Protein AF-A0A6B2LIX4-F1 (afdb_monomer)

pLDDT: mean 95.63, std 4.57, range [57.66, 98.69]

Solvent-accessible surface area (backbone atoms only — not comparable to full-atom values): 10166 Å² total; per-residue (Å²): 106,44,85,88,79,65,41,75,83,77,88,88,87,82,54,55,31,63,89,82,69,68,76,72,50,70,68,56,29,68,55,36,68,55,51,64,69,56,26,74,74,25,40,48,66,68,59,48,54,50,52,51,50,52,51,35,32,76,70,58,39,26,41,84,87,78,60,44,68,69,50,96,82,72,49,74,37,89,41,59,54,59,65,72,41,53,49,52,53,52,26,59,75,71,73,45,83,79,61,76,74,61,77,46,49,26,34,48,55,58,56,45,50,73,75,37,77,87,63,80,65,62,70,68,69,28,53,31,55,74,72,74,44,81,87,60,82,48,76,65,24,71,67,30,45,52,52,47,49,49,54,52,52,43,55,40,47,76,71,67,55,80,89,61,75,70,119

Sequence (167 aa):
MDVGSLEVLDTFHHYIKPAIHNPLSQFCVDLTGISQEKVDQGLSLEAVLEQHHQWLVKNGLVDDKTHQKLKKWIYVTCGDWDLLSGLPCNCLYFNITPKAYFLDWINLLTVFRINLPKFSGKGMTGMLSFLGLELEGKHHSGIDDCLNISRIVKKLLEQGIIFKKTI

Nearest PDB structures (foldseek):
  7k06-assembly2_B  TM=9.436E-01  e=3.207E-13  Homo sapiens
  2xri-assembly1_A  TM=9.452E-01  e=5.873E-13  Homo sapiens
  4qoz-assembly2_E  TM=9.641E-01  e=6.169E-10  Homo sapiens
  4l8r-assembly2_E  TM=9.610E-01  e=7.857E-10  Homo sapie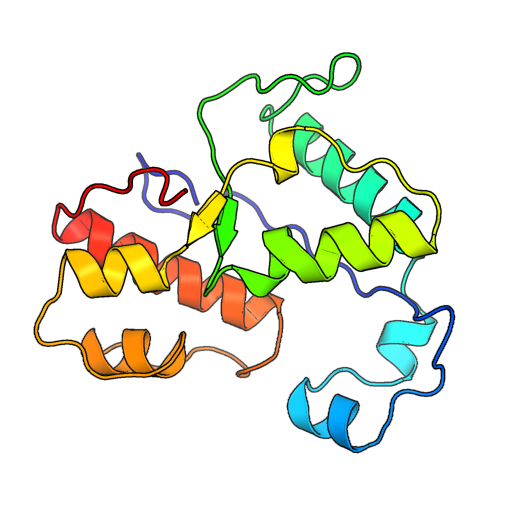ns
  4l8r-assembly1_B  TM=9.647E-01  e=1.354E-09  Homo sapiens

Mean predicted aligned error: 3.01 Å

Structure (mmCIF, N/CA/C/O backbone):
data_AF-A0A6B2LIX4-F1
#
_entry.id   AF-A0A6B2LIX4-F1
#
loop_
_atom_site.group_PDB
_atom_site.id
_atom_site.type_symbol
_atom_site.label_atom_id
_atom_site.label_alt_id
_atom_site.label_comp_id
_atom_site.label_asym_id
_atom_site.label_entity_id
_atom_site.label_seq_id
_atom_site.pdbx_PDB_ins_code
_atom_site.Cartn_x
_atom_site.Cartn_y
_atom_site.Cartn_z
_atom_site.occupancy
_atom_site.B_iso_or_equiv
_atom_site.auth_seq_id
_atom_site.auth_comp_id
_atom_site.auth_asym_id
_atom_site.auth_atom_id
_atom_site.pdbx_PDB_model_num
ATOM 1 N N . MET A 1 1 ? -9.290 4.310 1.770 1.00 90.94 1 MET A N 1
ATOM 2 C CA . MET A 1 1 ? -10.531 4.380 2.567 1.00 90.94 1 MET A CA 1
ATOM 3 C C . MET A 1 1 ? -10.683 5.794 3.085 1.00 90.94 1 MET A C 1
ATOM 5 O O . MET A 1 1 ? -9.699 6.351 3.563 1.00 90.94 1 MET A O 1
ATOM 9 N N . ASP A 1 2 ? -11.868 6.374 2.952 1.00 95.56 2 ASP A N 1
ATOM 10 C CA . ASP A 1 2 ? -12.194 7.653 3.577 1.00 95.56 2 ASP A CA 1
ATOM 11 C C . ASP A 1 2 ? -12.616 7.433 5.034 1.00 95.56 2 ASP A C 1
ATOM 13 O O . ASP A 1 2 ? -13.405 6.541 5.331 1.00 95.56 2 ASP A O 1
ATOM 17 N N . VAL A 1 3 ? -12.056 8.214 5.958 1.00 93.75 3 VAL A N 1
ATOM 18 C CA . VAL A 1 3 ? -12.269 8.010 7.402 1.00 93.75 3 VAL A CA 1
ATOM 19 C C . VAL A 1 3 ? -13.605 8.559 7.900 1.00 93.75 3 VAL A C 1
ATOM 21 O O . VAL A 1 3 ? -14.039 8.172 8.978 1.00 93.75 3 VAL A O 1
ATOM 24 N N . GLY A 1 4 ? -14.251 9.455 7.145 1.00 93.06 4 GLY A N 1
ATOM 25 C CA . GLY A 1 4 ? -15.567 9.990 7.501 1.00 93.06 4 GLY A CA 1
ATOM 26 C C . GLY A 1 4 ? -16.697 9.021 7.157 1.00 93.06 4 GLY A C 1
ATOM 27 O O . GLY A 1 4 ? -17.600 8.816 7.960 1.00 93.06 4 GLY A O 1
ATOM 28 N N . SER A 1 5 ? -16.624 8.410 5.975 1.00 95.75 5 SER A N 1
ATOM 29 C CA . SER A 1 5 ? -17.599 7.430 5.479 1.00 95.75 5 SER A CA 1
ATOM 30 C C . SER A 1 5 ? -17.263 5.981 5.836 1.00 95.75 5 SER A C 1
ATOM 32 O O . SER A 1 5 ? -18.158 5.144 5.832 1.00 95.75 5 SER A O 1
ATOM 34 N N . LEU A 1 6 ? -15.999 5.676 6.158 1.00 95.25 6 LEU A N 1
ATOM 35 C CA . LEU A 1 6 ? -15.483 4.314 6.360 1.00 95.25 6 LEU A CA 1
ATOM 36 C C . LEU A 1 6 ? -15.641 3.407 5.128 1.00 95.25 6 LEU A C 1
ATOM 38 O O . LEU A 1 6 ? -15.761 2.185 5.251 1.00 95.25 6 LEU A O 1
ATOM 42 N N . GLU A 1 7 ? -15.607 4.011 3.939 1.00 95.88 7 GLU A N 1
ATOM 43 C CA . GLU A 1 7 ? -15.748 3.322 2.658 1.00 95.88 7 GLU A CA 1
ATOM 44 C C . GLU A 1 7 ? -14.478 3.428 1.802 1.00 95.88 7 GLU A C 1
ATOM 46 O O . GLU A 1 7 ? -13.682 4.379 1.878 1.00 95.88 7 GLU A O 1
ATOM 51 N N . VAL A 1 8 ? -14.257 2.411 0.970 1.00 96.62 8 VAL A N 1
ATOM 52 C CA . VAL A 1 8 ? -13.205 2.430 -0.051 1.00 96.62 8 VAL A CA 1
ATOM 53 C C . VAL A 1 8 ? -13.718 3.239 -1.239 1.00 96.62 8 VAL A C 1
ATOM 55 O O . VAL A 1 8 ? -14.628 2.807 -1.934 1.00 96.62 8 VAL A O 1
ATOM 58 N N . LEU A 1 9 ? -13.142 4.424 -1.460 1.00 97.25 9 LEU A N 1
ATOM 59 C CA . LEU A 1 9 ? -13.600 5.332 -2.519 1.00 97.25 9 LEU A CA 1
ATOM 60 C C . LEU A 1 9 ? -13.054 4.989 -3.909 1.00 97.25 9 LEU A C 1
ATOM 62 O O . LEU A 1 9 ? -13.726 5.238 -4.902 1.00 97.25 9 LEU A O 1
ATOM 66 N N . ASP A 1 10 ? -11.830 4.469 -3.983 1.00 97.75 10 ASP A N 1
ATOM 67 C CA . ASP A 1 10 ? -11.167 4.132 -5.243 1.00 97.75 10 ASP A CA 1
ATOM 68 C C . ASP A 1 10 ? -10.038 3.115 -4.985 1.00 97.75 10 ASP A C 1
ATOM 70 O O . ASP A 1 10 ? -9.604 2.933 -3.841 1.00 97.75 10 ASP A O 1
ATOM 74 N N . THR A 1 11 ? -9.578 2.440 -6.038 1.00 98.00 11 THR A N 1
ATOM 75 C CA . THR A 1 11 ? -8.538 1.403 -6.004 1.00 98.00 11 THR A CA 1
ATOM 76 C C . THR A 1 11 ? -7.536 1.610 -7.135 1.00 98.00 11 THR A C 1
ATOM 78 O 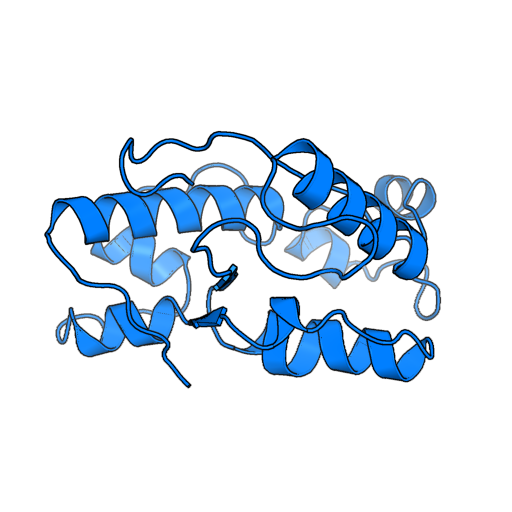O . THR A 1 11 ? -7.912 1.733 -8.297 1.00 98.00 11 THR A O 1
ATOM 81 N N . PHE A 1 12 ? -6.246 1.571 -6.800 1.00 98.31 12 PHE A N 1
ATOM 82 C CA . PHE A 1 12 ? -5.148 1.547 -7.763 1.00 98.31 12 PHE A CA 1
ATOM 83 C C . PHE A 1 12 ? -4.395 0.221 -7.655 1.00 98.31 12 PHE A C 1
ATOM 85 O O . PHE A 1 12 ? -3.959 -0.155 -6.567 1.00 98.31 12 PHE A O 1
ATOM 92 N N . HIS A 1 13 ? -4.234 -0.487 -8.773 1.00 98.31 13 HIS A N 1
ATOM 93 C CA . HIS A 1 13 ? -3.563 -1.783 -8.798 1.00 98.31 13 HIS A CA 1
ATOM 94 C C . HIS A 1 13 ? -2.879 -2.026 -10.144 1.00 98.31 13 HIS A C 1
ATOM 96 O O . HIS A 1 13 ? -3.522 -1.971 -11.190 1.00 98.31 13 HIS A O 1
ATOM 102 N N . HIS A 1 14 ? -1.584 -2.340 -10.104 1.00 98.25 14 HIS A N 1
ATOM 103 C CA . HIS A 1 14 ? -0.783 -2.706 -11.268 1.00 98.25 14 HIS A CA 1
ATOM 104 C C . HIS A 1 14 ? 0.206 -3.812 -10.911 1.00 98.25 14 HIS A C 1
ATOM 106 O O . HIS A 1 14 ? 0.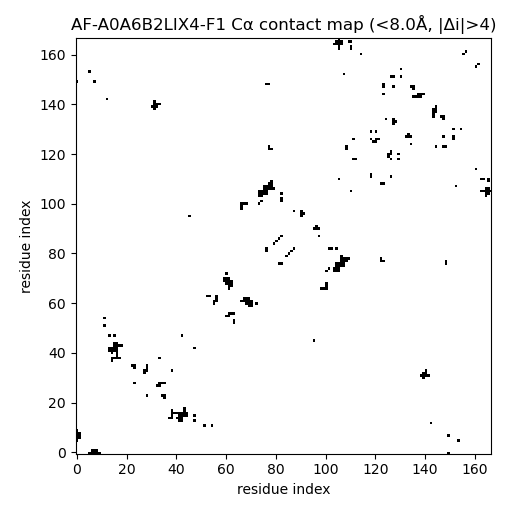774 -3.821 -9.819 1.00 98.25 14 HIS A O 1
ATOM 112 N N . TYR A 1 15 ? 0.464 -4.700 -11.871 1.00 98.25 15 TYR A N 1
ATOM 113 C CA . TYR A 1 15 ? 1.618 -5.589 -11.819 1.00 98.25 15 TYR A CA 1
ATOM 114 C C . TYR A 1 15 ? 2.853 -4.882 -12.384 1.00 98.25 15 TYR A C 1
ATOM 116 O O . TYR A 1 15 ? 2.776 -4.160 -13.383 1.00 98.25 15 TYR A O 1
ATOM 124 N N . ILE A 1 16 ? 3.996 -5.113 -11.742 1.00 97.75 16 ILE A N 1
ATOM 125 C CA . ILE A 1 16 ? 5.301 -4.624 -12.187 1.00 97.75 16 I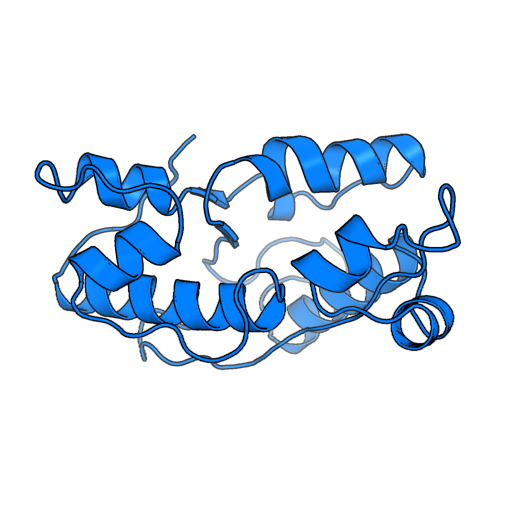LE A CA 1
ATOM 126 C C . ILE A 1 16 ? 6.051 -5.780 -12.837 1.00 97.75 16 ILE A C 1
ATOM 128 O O . ILE A 1 16 ? 6.080 -6.880 -12.285 1.00 97.75 16 ILE A O 1
ATOM 132 N N . LYS A 1 17 ? 6.690 -5.518 -13.978 1.00 97.50 17 LYS A N 1
ATOM 133 C CA . LYS A 1 17 ? 7.619 -6.448 -14.617 1.00 97.50 17 LYS A CA 1
ATOM 134 C C . LYS A 1 17 ? 8.983 -6.386 -13.921 1.00 97.50 17 LYS A C 1
ATOM 136 O O . LYS A 1 17 ? 9.634 -5.339 -13.987 1.00 97.50 17 LYS A O 1
ATOM 141 N N . PRO A 1 18 ? 9.461 -7.468 -13.275 1.00 95.44 18 PRO A N 1
ATOM 142 C CA . PRO A 1 18 ? 10.785 -7.482 -12.666 1.00 95.44 18 PRO A CA 1
ATOM 143 C C . PRO A 1 18 ? 11.871 -7.291 -13.727 1.00 95.44 18 PRO A C 1
ATOM 145 O O . PRO A 1 18 ? 11.921 -8.026 -14.713 1.00 95.44 18 PRO A O 1
ATOM 148 N N . ALA A 1 19 ? 12.757 -6.318 -13.511 1.00 92.12 19 ALA A N 1
ATOM 149 C CA . ALA A 1 19 ? 13.854 -6.028 -14.435 1.00 92.12 19 ALA A CA 1
ATOM 150 C C . ALA A 1 19 ? 15.132 -6.843 -14.153 1.00 92.12 19 ALA A C 1
ATOM 152 O O . ALA A 1 19 ? 15.996 -6.926 -15.018 1.00 92.12 19 ALA A O 1
ATOM 153 N N . ILE A 1 20 ? 15.266 -7.421 -12.950 1.00 90.88 20 ILE A N 1
ATOM 154 C CA . ILE A 1 20 ? 16.496 -8.096 -12.489 1.00 90.88 20 ILE A CA 1
ATOM 155 C C . ILE A 1 20 ? 16.322 -9.617 -12.511 1.00 90.88 20 ILE A C 1
ATOM 157 O O . ILE A 1 20 ? 17.006 -10.320 -13.248 1.00 90.88 20 ILE A O 1
ATOM 161 N N . HIS A 1 21 ? 15.397 -10.130 -11.698 1.00 91.56 21 HIS A N 1
ATOM 162 C CA . HIS A 1 21 ? 15.123 -11.559 -11.582 1.00 91.56 21 HIS A CA 1
ATOM 163 C C . HIS A 1 21 ? 13.822 -11.888 -12.309 1.00 91.56 21 HIS A C 1
ATOM 165 O O . HIS A 1 21 ? 12.731 -11.765 -11.755 1.00 91.56 21 HIS A O 1
ATOM 171 N N . ASN A 1 22 ? 13.971 -12.263 -13.575 1.00 90.19 22 ASN A N 1
ATOM 172 C CA . ASN A 1 22 ? 12.915 -12.742 -14.456 1.00 90.19 22 ASN A CA 1
ATOM 173 C C . ASN A 1 22 ? 13.473 -13.986 -15.179 1.00 90.19 22 ASN A C 1
ATOM 175 O O . ASN A 1 22 ? 14.545 -13.870 -15.782 1.00 90.19 22 ASN A O 1
ATOM 179 N N . PRO A 1 23 ? 12.840 -15.173 -15.080 1.00 95.56 23 PRO A N 1
ATOM 180 C CA . PRO A 1 23 ? 11.482 -15.453 -14.583 1.00 95.56 23 PRO A CA 1
ATOM 181 C C . PRO A 1 23 ? 11.307 -15.420 -13.058 1.00 95.56 23 PRO A C 1
ATOM 183 O O . PRO A 1 23 ? 12.273 -15.488 -12.297 1.00 95.56 23 PRO A O 1
ATOM 186 N N . LEU A 1 24 ? 10.047 -15.326 -12.617 1.00 97.19 24 LEU A N 1
ATOM 187 C CA . LEU A 1 24 ? 9.637 -15.527 -11.228 1.00 97.19 24 LEU A CA 1
ATOM 188 C C . LEU A 1 24 ? 9.995 -16.947 -10.776 1.00 97.19 24 LEU A C 1
ATOM 190 O O . LEU A 1 24 ? 9.808 -17.918 -11.508 1.00 97.19 24 LEU A O 1
ATOM 194 N N . SER A 1 25 ? 10.463 -17.079 -9.535 1.00 97.44 25 SER A N 1
ATOM 195 C CA . SER A 1 25 ? 10.668 -18.399 -8.935 1.00 97.44 25 SER A CA 1
ATOM 196 C C . SER A 1 25 ? 9.331 -19.093 -8.658 1.00 97.44 25 SER A C 1
ATOM 198 O O . SER A 1 25 ? 8.333 -18.428 -8.370 1.00 97.44 25 SER A O 1
ATOM 200 N N . GLN A 1 26 ? 9.327 -20.430 -8.647 1.00 97.25 26 GLN A N 1
ATOM 201 C CA . GLN A 1 26 ? 8.130 -21.202 -8.294 1.00 97.25 26 GLN A CA 1
ATOM 202 C C . GLN A 1 26 ? 7.603 -20.827 -6.901 1.00 97.25 26 GLN A C 1
ATOM 204 O O . GLN A 1 26 ? 6.405 -20.637 -6.729 1.00 97.25 26 GLN A O 1
ATOM 209 N N . PHE A 1 27 ? 8.502 -20.599 -5.935 1.00 98.06 27 PHE A N 1
ATOM 210 C CA . PHE A 1 27 ? 8.132 -20.122 -4.602 1.00 98.06 27 PHE A CA 1
ATOM 211 C C . PHE A 1 27 ? 7.343 -18.803 -4.651 1.00 98.06 27 PHE A C 1
ATOM 213 O O . PHE A 1 27 ? 6.316 -18.679 -3.989 1.00 98.06 27 PHE A O 1
ATOM 220 N N . CYS A 1 28 ? 7.785 -17.825 -5.451 1.00 97.44 28 CYS A N 1
ATOM 221 C CA . CYS A 1 28 ? 7.080 -16.549 -5.600 1.00 97.44 28 CYS A CA 1
ATOM 222 C C . CYS A 1 28 ? 5.693 -16.734 -6.224 1.00 97.44 28 CYS A C 1
ATOM 224 O O . CYS A 1 28 ? 4.737 -16.104 -5.768 1.00 97.44 28 CYS A O 1
ATOM 226 N N . VAL A 1 29 ? 5.582 -17.589 -7.244 1.00 97.12 29 VAL A N 1
ATOM 227 C CA . VAL A 1 29 ? 4.308 -17.884 -7.914 1.00 97.12 29 VAL A CA 1
ATOM 228 C C . VAL A 1 29 ? 3.336 -18.553 -6.943 1.00 97.12 29 VAL A C 1
ATOM 230 O O . VAL A 1 29 ? 2.199 -18.100 -6.817 1.00 97.12 29 VAL A O 1
ATOM 233 N N . ASP A 1 30 ? 3.780 -19.566 -6.200 1.00 97.44 30 ASP A N 1
ATOM 234 C CA . ASP A 1 30 ? 2.936 -20.299 -5.251 1.00 97.44 30 ASP A CA 1
ATOM 235 C C . ASP A 1 30 ? 2.459 -19.381 -4.117 1.00 97.44 30 ASP A C 1
ATOM 237 O O . ASP A 1 30 ? 1.254 -19.282 -3.842 1.00 97.44 30 ASP A O 1
ATOM 241 N N . LEU A 1 31 ? 3.402 -18.638 -3.522 1.00 97.44 31 LEU A N 1
ATOM 242 C CA . LEU A 1 31 ? 3.138 -17.721 -2.420 1.00 97.44 31 LEU A CA 1
ATOM 243 C C . LEU A 1 31 ? 2.145 -16.629 -2.837 1.00 97.44 31 LEU A C 1
ATOM 245 O O . LEU A 1 31 ? 1.094 -16.488 -2.221 1.00 97.44 31 LEU A O 1
ATOM 249 N N . THR A 1 32 ? 2.437 -15.890 -3.910 1.00 97.25 32 THR A N 1
ATOM 250 C CA . THR A 1 32 ? 1.669 -14.686 -4.287 1.00 97.25 32 THR A CA 1
ATOM 251 C C . THR A 1 32 ? 0.478 -14.973 -5.202 1.00 97.25 32 THR A C 1
ATOM 253 O O . THR A 1 32 ? -0.489 -14.219 -5.237 1.00 97.25 32 THR A O 1
ATOM 256 N N . GLY A 1 33 ? 0.505 -16.076 -5.957 1.00 96.75 33 GLY A N 1
ATOM 257 C CA . GLY A 1 33 ? -0.462 -16.354 -7.027 1.00 96.75 33 GLY A CA 1
ATOM 258 C C . GLY A 1 33 ? -0.271 -15.504 -8.284 1.00 96.75 33 GLY A C 1
ATOM 259 O O . GLY A 1 33 ? -1.149 -15.484 -9.150 1.00 96.75 33 GLY A O 1
ATOM 260 N N . ILE A 1 34 ? 0.841 -14.777 -8.391 1.00 97.69 34 ILE A N 1
ATOM 261 C CA . ILE A 1 34 ? 1.175 -13.991 -9.574 1.00 97.69 34 ILE A CA 1
ATOM 262 C C . ILE A 1 34 ? 1.861 -14.914 -10.582 1.00 97.69 34 ILE A C 1
ATOM 264 O O . ILE A 1 34 ? 2.906 -15.491 -10.294 1.00 97.69 34 ILE A O 1
ATOM 268 N N . SER A 1 35 ? 1.264 -15.060 -11.766 1.00 97.25 35 SER A N 1
ATOM 269 C CA . SER A 1 35 ? 1.854 -15.826 -12.863 1.00 97.25 35 SER A CA 1
ATOM 270 C C . SER A 1 35 ? 2.922 -15.018 -13.599 1.00 97.25 35 SER A C 1
ATOM 272 O O . SER A 1 35 ? 2.901 -13.785 -13.605 1.00 97.25 35 SER A O 1
ATOM 274 N N . GLN A 1 36 ? 3.821 -15.725 -14.285 1.00 97.88 36 GLN A N 1
ATOM 275 C CA . GLN A 1 36 ? 4.820 -15.106 -15.156 1.00 97.88 36 GLN A CA 1
ATOM 276 C C . GLN A 1 36 ? 4.167 -14.226 -16.238 1.00 97.88 36 GLN A C 1
ATOM 278 O O . GLN A 1 36 ? 4.590 -13.099 -16.460 1.00 97.88 36 GLN A O 1
ATOM 283 N N . GLU A 1 37 ? 3.065 -14.693 -16.831 1.00 97.81 37 GLU A N 1
ATOM 284 C CA . GLU A 1 37 ? 2.301 -13.939 -17.832 1.00 97.81 37 GLU A CA 1
ATOM 285 C C . GLU A 1 37 ? 1.837 -12.567 -17.311 1.00 97.81 37 GLU A C 1
ATOM 287 O O . GLU A 1 37 ? 1.976 -11.561 -18.007 1.00 97.81 37 GLU A O 1
ATOM 292 N N . LYS A 1 38 ? 1.342 -12.505 -16.064 1.00 97.00 38 LYS A N 1
ATOM 293 C CA . LYS A 1 38 ? 0.886 -11.249 -15.449 1.00 97.00 38 LYS A CA 1
ATOM 294 C C . LYS A 1 38 ? 2.014 -10.233 -15.310 1.00 97.00 38 LYS A C 1
ATOM 296 O O . LYS A 1 38 ? 1.800 -9.054 -15.576 1.00 97.00 38 LYS A O 1
ATOM 301 N N . VAL A 1 39 ? 3.201 -10.668 -14.882 1.00 97.25 39 VAL A N 1
ATOM 302 C CA . VAL A 1 39 ? 4.344 -9.752 -14.746 1.00 97.25 39 VAL A CA 1
ATOM 303 C C . VAL A 1 39 ? 4.983 -9.419 -16.085 1.00 97.25 39 VAL A C 1
ATOM 305 O O . VAL A 1 39 ? 5.490 -8.316 -16.240 1.00 97.25 39 VAL A O 1
ATOM 308 N N . ASP A 1 40 ? 4.917 -10.303 -17.080 1.00 97.62 40 ASP A N 1
ATOM 309 C CA . ASP A 1 40 ? 5.443 -10.016 -18.416 1.00 97.62 40 ASP A CA 1
ATOM 310 C C . ASP A 1 40 ? 4.661 -8.919 -19.142 1.00 97.62 40 ASP A C 1
ATOM 312 O O . ASP A 1 40 ? 5.270 -8.167 -19.911 1.00 97.62 40 ASP A O 1
ATOM 316 N N . GLN A 1 41 ? 3.359 -8.813 -18.853 1.00 96.94 41 GLN A N 1
ATOM 317 C CA . GLN A 1 41 ? 2.456 -7.732 -19.269 1.00 96.94 41 GLN A CA 1
ATOM 318 C C . GLN A 1 41 ? 2.487 -6.520 -18.315 1.00 96.94 41 GLN A C 1
ATOM 320 O O . GLN A 1 41 ? 1.819 -5.515 -18.562 1.00 96.94 41 GLN A O 1
ATOM 325 N N . GLY A 1 42 ? 3.240 -6.613 -17.216 1.00 97.31 42 GLY A N 1
ATOM 326 C CA . GLY A 1 42 ? 3.398 -5.550 -16.234 1.00 97.31 42 GLY A CA 1
ATOM 327 C C . GLY A 1 42 ? 4.220 -4.370 -16.753 1.00 97.31 42 GLY A C 1
ATOM 328 O O . GLY A 1 42 ? 4.932 -4.450 -17.756 1.00 97.31 42 GLY A O 1
ATOM 329 N N . LEU A 1 43 ? 4.144 -3.258 -16.027 1.00 98.00 43 LEU A N 1
ATOM 330 C CA . LEU A 1 43 ? 4.888 -2.033 -16.335 1.00 98.00 43 LEU A CA 1
ATOM 331 C C . LEU A 1 43 ? 6.215 -1.980 -15.564 1.00 98.00 43 LEU A C 1
ATOM 333 O O . LEU A 1 43 ? 6.438 -2.760 -14.638 1.00 98.00 43 LEU A O 1
ATOM 337 N N . SER A 1 44 ? 7.105 -1.049 -15.914 1.00 97.62 44 SER A N 1
ATOM 338 C CA . SER A 1 44 ? 8.269 -0.757 -15.069 1.00 97.62 44 SER A CA 1
ATOM 339 C C . SER A 1 44 ? 7.829 -0.129 -13.741 1.00 97.62 44 SER A C 1
ATOM 341 O O . SER A 1 44 ? 6.769 0.493 -13.658 1.00 97.62 44 SER A O 1
ATOM 343 N N . LEU A 1 45 ? 8.663 -0.248 -12.702 1.00 97.56 45 LEU A N 1
ATOM 344 C CA . LEU A 1 45 ? 8.402 0.403 -11.414 1.00 97.56 45 LEU A CA 1
ATOM 345 C C . LEU A 1 45 ? 8.199 1.917 -11.574 1.00 97.56 45 LEU A C 1
ATOM 347 O O . LEU A 1 45 ? 7.256 2.464 -11.015 1.00 97.56 45 LEU A O 1
ATOM 351 N N . GLU A 1 46 ? 9.047 2.580 -12.363 1.00 97.75 46 GLU A N 1
ATOM 352 C CA . GLU A 1 46 ? 8.946 4.019 -12.628 1.00 97.75 46 GLU A CA 1
ATOM 353 C C . GLU A 1 46 ? 7.596 4.394 -13.253 1.00 97.75 46 GLU A C 1
ATOM 355 O O . GLU A 1 46 ? 6.927 5.310 -12.776 1.00 97.75 46 GLU A O 1
ATOM 360 N N . ALA A 1 47 ? 7.141 3.633 -14.254 1.00 98.19 47 ALA A N 1
ATOM 361 C CA . ALA A 1 47 ? 5.852 3.868 -14.894 1.00 98.19 47 ALA A CA 1
ATOM 362 C C . ALA A 1 47 ? 4.673 3.640 -13.934 1.00 98.19 47 ALA A C 1
ATOM 364 O O . ALA A 1 47 ? 3.713 4.408 -13.957 1.00 98.19 47 ALA A O 1
ATOM 365 N N . VAL A 1 48 ? 4.737 2.621 -13.067 1.00 98.38 48 VAL A N 1
ATOM 366 C CA . VAL A 1 48 ? 3.698 2.394 -12.047 1.00 98.38 48 VAL A CA 1
ATOM 367 C C . VAL A 1 48 ? 3.684 3.513 -11.010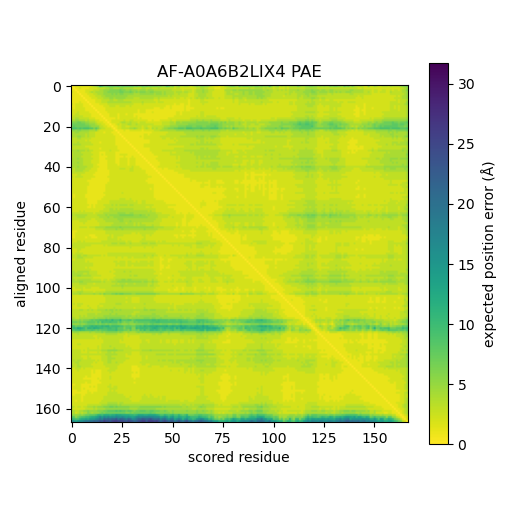 1.00 98.38 48 VAL A C 1
ATOM 369 O O . VAL A 1 48 ? 2.604 3.953 -10.626 1.00 98.38 48 VAL A O 1
ATOM 372 N N . LEU A 1 49 ? 4.847 4.006 -10.574 1.00 98.25 49 LEU A N 1
ATOM 373 C CA . LEU A 1 49 ? 4.927 5.123 -9.629 1.00 98.25 49 LEU A CA 1
ATOM 374 C C . LEU A 1 49 ? 4.369 6.420 -10.223 1.00 98.25 49 LEU A C 1
ATOM 376 O O . LEU A 1 49 ? 3.693 7.163 -9.510 1.00 98.25 49 LEU A O 1
ATOM 380 N N . GLU A 1 50 ? 4.585 6.662 -11.516 1.00 98.06 50 GLU A N 1
ATOM 381 C CA . GLU A 1 50 ? 3.973 7.792 -12.215 1.00 98.06 50 GLU A CA 1
ATOM 382 C C . GLU A 1 50 ? 2.453 7.618 -12.349 1.00 98.06 50 GLU A C 1
ATOM 384 O O . GLU A 1 50 ? 1.696 8.515 -11.988 1.00 98.06 50 GLU A O 1
ATOM 389 N N . GLN A 1 51 ? 1.962 6.444 -12.760 1.00 98.62 51 GLN A N 1
ATOM 390 C CA . GLN A 1 51 ? 0.514 6.195 -12.830 1.00 98.62 51 GLN A CA 1
ATOM 391 C C . GLN A 1 51 ? -0.165 6.282 -11.462 1.00 98.62 51 GLN A C 1
ATOM 393 O O . GLN A 1 51 ? -1.274 6.802 -11.345 1.00 98.62 51 GLN A O 1
ATOM 398 N N . HIS A 1 52 ? 0.517 5.830 -10.414 1.00 98.56 52 HIS A N 1
ATOM 399 C CA . HIS A 1 52 ? 0.066 5.986 -9.042 1.00 98.56 52 HIS A CA 1
ATOM 400 C C . HIS A 1 52 ? 0.005 7.469 -8.642 1.00 98.56 52 HIS A C 1
ATOM 402 O O . HIS A 1 52 ? -0.963 7.905 -8.018 1.00 98.56 52 HIS A O 1
ATOM 408 N N . HIS A 1 53 ? 1.000 8.273 -9.027 1.00 98.50 53 HIS A N 1
ATOM 409 C CA . HIS A 1 53 ? 0.961 9.714 -8.800 1.00 98.50 53 HIS A CA 1
ATOM 410 C C . HIS A 1 53 ? -0.240 10.364 -9.501 1.00 98.50 53 HIS A C 1
ATOM 412 O O . HIS A 1 53 ? -1.005 11.079 -8.851 1.00 98.50 53 HIS A O 1
ATOM 418 N N . GLN A 1 54 ? -0.466 10.042 -10.774 1.00 98.62 54 GLN A N 1
ATOM 419 C CA . GLN A 1 54 ? -1.612 10.540 -11.537 1.00 98.62 54 GLN A CA 1
ATOM 420 C C . GLN A 1 54 ? -2.953 10.082 -10.944 1.00 98.62 54 GLN A C 1
ATOM 422 O O . GLN A 1 54 ? -3.928 10.835 -10.924 1.00 98.62 54 GLN A O 1
ATOM 427 N N . TRP A 1 55 ? -3.008 8.878 -10.372 1.00 98.69 55 TRP A N 1
ATOM 428 C CA . TRP A 1 55 ? -4.175 8.405 -9.631 1.00 98.69 55 TRP A CA 1
ATOM 429 C C . TRP A 1 55 ? -4.448 9.240 -8.369 1.00 98.69 55 TRP A C 1
ATOM 431 O O . TRP A 1 55 ? -5.602 9.597 -8.108 1.00 98.69 55 TRP A O 1
ATOM 441 N N . LEU A 1 56 ? -3.411 9.630 -7.617 1.00 98.56 56 LEU A N 1
ATOM 442 C CA . LEU A 1 56 ? -3.556 10.546 -6.478 1.00 98.56 56 LEU A CA 1
ATOM 443 C C . LEU A 1 56 ? -4.032 11.943 -6.917 1.00 98.56 56 LEU A C 1
ATOM 445 O O . LEU A 1 56 ? -4.868 12.541 -6.233 1.00 98.56 56 LEU A O 1
ATOM 449 N N . VAL A 1 57 ? -3.527 12.456 -8.045 1.00 98.56 57 VAL A N 1
ATOM 450 C CA . VAL A 1 57 ? -3.955 13.740 -8.635 1.00 98.56 57 VAL A CA 1
ATOM 451 C C . VAL A 1 57 ? -5.433 13.683 -9.016 1.00 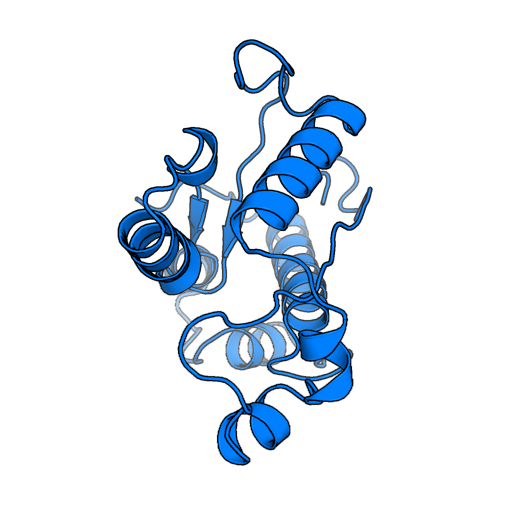98.56 57 VAL A C 1
ATOM 453 O O . VAL A 1 57 ? -6.214 14.530 -8.583 1.00 98.56 57 VAL A O 1
ATOM 456 N N . LYS A 1 58 ? -5.850 12.639 -9.744 1.00 98.56 58 LYS A N 1
ATOM 457 C CA . LYS A 1 58 ? -7.248 12.410 -10.145 1.00 98.56 58 LYS A CA 1
ATOM 458 C C . LYS A 1 58 ? -8.200 12.376 -8.945 1.00 98.56 58 LYS A C 1
ATOM 460 O O . LYS A 1 58 ? -9.318 12.876 -9.030 1.00 98.56 58 LYS A O 1
ATOM 465 N N . ASN A 1 59 ? -7.751 11.820 -7.821 1.00 98.19 59 ASN A N 1
ATOM 466 C CA . ASN A 1 59 ? -8.520 11.747 -6.576 1.00 98.19 59 ASN A CA 1
ATOM 467 C C . ASN A 1 59 ? -8.443 13.030 -5.715 1.00 98.19 59 ASN A C 1
ATOM 469 O O . ASN A 1 59 ? -9.007 13.095 -4.615 1.00 98.19 59 ASN A O 1
ATOM 473 N N . GLY A 1 60 ? -7.756 14.073 -6.194 1.00 97.94 60 GLY A N 1
ATOM 474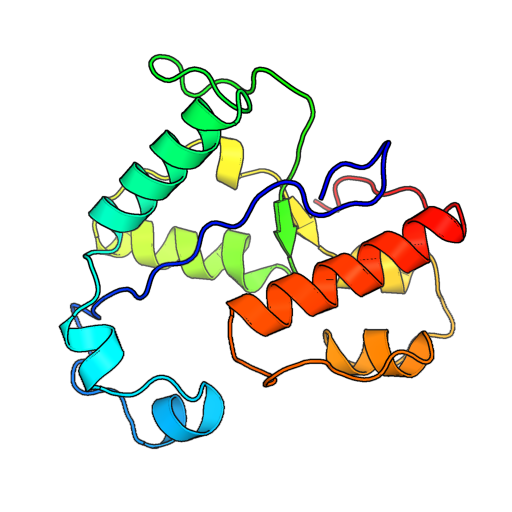 C CA . GLY A 1 60 ? -7.595 15.348 -5.495 1.00 97.94 60 GLY A CA 1
ATOM 475 C C . GLY A 1 60 ? -6.844 15.208 -4.170 1.00 97.94 60 GLY A C 1
ATOM 476 O O . GLY A 1 60 ? -7.161 15.903 -3.202 1.00 97.94 60 GLY A O 1
ATOM 477 N N . LEU A 1 61 ? -5.910 14.254 -4.094 1.00 98.12 61 LEU A N 1
ATOM 478 C CA . LEU A 1 61 ? -5.106 13.974 -2.902 1.00 98.12 61 LEU A CA 1
ATOM 479 C C . LEU A 1 61 ? -3.780 14.732 -2.916 1.00 98.12 61 LEU A C 1
ATOM 481 O O . LEU A 1 61 ? -3.277 15.084 -1.844 1.00 98.12 61 LEU A O 1
ATOM 485 N N . VAL A 1 62 ? -3.234 14.999 -4.103 1.00 98.38 62 VAL A N 1
ATOM 486 C CA . VAL A 1 62 ? -1.988 15.744 -4.308 1.00 98.38 62 VAL A CA 1
ATOM 487 C C . VAL A 1 62 ? -2.107 16.701 -5.489 1.00 98.38 62 VAL A C 1
ATOM 489 O O . VAL A 1 62 ? -2.896 16.469 -6.401 1.00 98.38 62 VAL A O 1
ATOM 492 N N . ASP A 1 63 ? -1.315 17.764 -5.460 1.00 98.19 63 ASP A N 1
ATOM 493 C CA . ASP A 1 63 ? -1.110 18.656 -6.597 1.00 98.19 63 ASP A CA 1
ATOM 494 C C . ASP A 1 63 ? -0.124 18.026 -7.593 1.00 98.19 63 ASP A C 1
ATOM 496 O O . ASP A 1 63 ? 0.917 17.505 -7.189 1.00 98.19 63 ASP A O 1
ATOM 500 N N . ASP A 1 64 ? -0.447 18.079 -8.884 1.00 97.69 64 ASP A N 1
ATOM 501 C CA . ASP A 1 64 ? 0.330 17.447 -9.964 1.00 97.69 64 ASP A CA 1
ATOM 502 C C . ASP A 1 64 ? 1.743 18.038 -10.092 1.00 97.69 64 ASP A C 1
ATOM 504 O O . ASP A 1 64 ? 2.723 17.327 -10.275 1.00 97.69 64 ASP A O 1
ATOM 508 N N . LYS A 1 65 ? 1.893 19.356 -9.910 1.00 95.94 65 LYS A N 1
ATOM 509 C CA . LYS A 1 65 ? 3.175 20.039 -10.151 1.00 95.94 65 LYS A CA 1
ATOM 510 C C . LYS A 1 65 ? 4.082 20.044 -8.930 1.00 95.94 65 LYS A C 1
ATOM 512 O O . LYS A 1 65 ? 5.294 19.880 -9.039 1.00 95.94 65 LYS A O 1
ATOM 517 N N . THR A 1 66 ? 3.510 20.301 -7.761 1.00 96.75 66 THR A N 1
ATOM 518 C CA . THR A 1 66 ? 4.255 20.455 -6.505 1.00 96.75 66 THR A CA 1
ATOM 519 C C . THR A 1 66 ? 4.362 19.149 -5.723 1.00 96.75 66 THR A C 1
ATOM 521 O O . THR A 1 66 ? 5.157 19.066 -4.785 1.00 96.75 66 THR A O 1
ATOM 524 N N . HIS A 1 67 ? 3.562 18.136 -6.079 1.00 95.81 67 HIS A N 1
ATOM 525 C CA . HIS A 1 67 ? 3.393 16.872 -5.354 1.00 95.81 67 HIS A CA 1
ATOM 526 C C . HIS A 1 67 ? 2.930 17.036 -3.893 1.00 95.81 67 HIS A C 1
ATOM 528 O O . HIS A 1 67 ? 2.981 16.079 -3.112 1.00 95.81 67 HIS A O 1
ATOM 534 N N . GLN A 1 68 ? 2.496 18.237 -3.493 1.00 96.88 68 GLN A N 1
ATOM 535 C CA . GLN A 1 68 ? 2.041 18.510 -2.134 1.00 96.88 68 GLN A CA 1
ATOM 536 C C . GLN A 1 68 ? 0.651 17.923 -1.907 1.00 96.88 68 GLN A C 1
ATOM 538 O O . GLN A 1 68 ? -0.187 17.907 -2.807 1.00 96.88 68 GLN A O 1
ATOM 543 N N . LYS A 1 69 ? 0.390 17.449 -0.686 1.00 97.38 69 LYS A N 1
ATOM 544 C CA . LYS A 1 69 ? -0.924 16.918 -0.314 1.00 97.38 69 LYS A CA 1
ATOM 545 C C . LYS A 1 69 ? -1.964 18.044 -0.299 1.00 97.38 69 LYS A C 1
ATOM 547 O O . LYS A 1 69 ? -1.792 19.031 0.408 1.00 97.38 69 LYS A O 1
ATOM 552 N N . LEU A 1 70 ? -3.068 17.852 -1.018 1.00 97.75 70 LEU A N 1
ATOM 553 C CA . LEU A 1 70 ? -4.218 18.770 -1.037 1.00 97.75 70 LEU A CA 1
ATOM 554 C C . LEU A 1 70 ? -5.216 18.482 0.094 1.00 97.75 70 LEU A C 1
ATOM 556 O O . LEU A 1 70 ? -6.015 19.337 0.471 1.00 97.75 70 LEU A O 1
ATOM 560 N N . LYS A 1 71 ? -5.175 17.264 0.643 1.00 96.06 71 LYS A N 1
ATOM 561 C CA . LYS A 1 71 ? -6.028 16.787 1.739 1.00 96.06 71 LYS A CA 1
ATOM 562 C C . LYS A 1 71 ? -5.181 16.108 2.813 1.00 96.06 71 LYS A C 1
ATOM 564 O O . LYS A 1 71 ? -4.053 15.689 2.562 1.00 96.06 71 LYS A O 1
ATOM 569 N N . LYS A 1 72 ? -5.739 15.943 4.014 1.00 95.06 72 LYS A N 1
ATOM 570 C CA . LYS A 1 72 ? -5.105 15.150 5.076 1.00 95.06 72 LYS A CA 1
ATOM 571 C C . LYS A 1 72 ? -5.329 13.663 4.811 1.00 95.06 72 LYS A C 1
ATOM 573 O O . LYS A 1 72 ? -6.450 13.183 4.926 1.00 95.06 72 LYS A O 1
ATOM 578 N N . TRP A 1 73 ? -4.262 12.950 4.472 1.00 96.38 73 TRP A N 1
ATOM 579 C CA . TRP A 1 73 ? -4.265 11.504 4.259 1.00 96.38 73 TRP A CA 1
ATOM 580 C C . TRP A 1 73 ? -2.871 10.920 4.528 1.00 96.38 73 TRP A C 1
ATOM 582 O O . TRP A 1 73 ? -1.862 11.640 4.531 1.00 96.38 73 TRP A O 1
ATOM 592 N N . ILE A 1 74 ? -2.810 9.612 4.767 1.00 96.62 74 ILE A N 1
ATOM 593 C CA . ILE A 1 74 ? -1.578 8.880 5.071 1.00 96.62 74 ILE A CA 1
ATOM 594 C C . ILE A 1 74 ? -1.697 7.427 4.602 1.00 96.62 74 ILE A C 1
ATOM 596 O O . ILE A 1 74 ? -2.803 6.883 4.587 1.00 96.62 74 ILE A O 1
ATOM 600 N N . TYR A 1 75 ? -0.579 6.805 4.221 1.00 97.44 75 TYR A N 1
ATOM 601 C CA . TYR A 1 75 ? -0.558 5.369 3.950 1.00 97.44 75 TYR A CA 1
ATOM 602 C C . TYR A 1 75 ? -0.730 4.569 5.235 1.00 97.44 75 TYR A C 1
ATOM 604 O O . TYR A 1 75 ? -0.263 4.971 6.301 1.00 97.44 75 TYR A O 1
ATOM 612 N N . VAL A 1 76 ? -1.361 3.406 5.115 1.00 97.50 76 VAL A N 1
ATOM 613 C CA . VAL A 1 76 ? -1.419 2.400 6.173 1.00 97.50 76 VAL A CA 1
ATOM 614 C C . VAL A 1 76 ? -0.846 1.109 5.607 1.00 97.50 76 VAL A C 1
ATOM 616 O O . VAL A 1 76 ? -1.312 0.636 4.574 1.00 97.50 76 VAL A O 1
ATOM 619 N N . THR A 1 77 ? 0.155 0.550 6.280 1.00 97.31 77 THR A N 1
ATOM 620 C CA . THR A 1 77 ? 0.848 -0.685 5.883 1.00 97.31 77 THR A CA 1
ATOM 621 C C . THR A 1 77 ? 0.768 -1.724 7.002 1.00 97.31 77 THR A C 1
ATOM 623 O O . THR A 1 77 ? 0.581 -1.389 8.176 1.00 97.31 77 THR A O 1
ATOM 626 N N . CYS A 1 78 ? 0.912 -3.008 6.666 1.00 96.25 78 CYS A N 1
ATOM 627 C CA . CYS A 1 78 ? 0.994 -4.082 7.659 1.00 96.25 78 CYS A CA 1
ATOM 628 C C . CYS A 1 78 ? 2.461 -4.371 8.014 1.00 96.25 78 CYS A C 1
ATOM 630 O O . CYS A 1 78 ? 3.053 -5.340 7.544 1.00 96.25 78 CYS A O 1
ATOM 632 N N . GLY A 1 79 ? 3.037 -3.538 8.882 1.00 94.94 79 GLY A N 1
ATOM 633 C CA . GLY A 1 79 ? 4.472 -3.531 9.170 1.00 94.94 79 GLY A CA 1
ATOM 634 C C . GLY A 1 79 ? 5.191 -2.396 8.443 1.00 94.94 79 GLY A C 1
ATOM 635 O O . GLY A 1 79 ? 4.588 -1.668 7.659 1.00 94.94 79 GLY A O 1
ATOM 636 N N . ASP A 1 80 ? 6.485 -2.237 8.712 1.00 96.00 80 ASP A N 1
ATOM 637 C CA . ASP A 1 80 ? 7.270 -1.128 8.153 1.00 96.00 80 ASP A CA 1
ATOM 638 C C . ASP A 1 80 ? 7.939 -1.468 6.821 1.00 96.00 80 ASP A C 1
ATOM 640 O O . ASP A 1 80 ? 8.383 -0.568 6.118 1.00 96.00 80 ASP A O 1
ATOM 644 N N . TRP A 1 81 ? 8.007 -2.751 6.453 1.00 96.88 81 TRP A N 1
ATOM 645 C CA . TRP A 1 81 ? 8.850 -3.212 5.350 1.00 96.88 81 TRP A CA 1
ATOM 646 C C . TRP A 1 81 ? 8.564 -2.491 4.027 1.00 96.88 81 TRP A C 1
ATOM 648 O O . TRP A 1 81 ? 9.515 -2.045 3.396 1.00 96.88 81 TRP A O 1
ATOM 658 N N . ASP A 1 82 ? 7.298 -2.301 3.639 1.00 97.38 82 ASP A N 1
ATOM 659 C CA . ASP A 1 82 ? 6.931 -1.732 2.332 1.00 97.38 82 ASP A CA 1
ATOM 660 C C . ASP A 1 82 ? 7.513 -0.331 2.091 1.00 97.38 82 ASP A C 1
ATOM 662 O O . ASP A 1 82 ? 8.095 -0.074 1.037 1.00 97.38 82 ASP A O 1
ATOM 666 N N . LEU A 1 83 ? 7.381 0.569 3.070 1.00 97.00 83 LEU A N 1
ATOM 667 C CA . LEU A 1 83 ? 7.748 1.984 2.927 1.00 97.00 83 LEU A CA 1
ATOM 668 C C . LEU A 1 83 ? 9.063 2.351 3.625 1.00 97.00 83 LEU A C 1
ATOM 670 O O . LEU A 1 83 ? 9.666 3.360 3.270 1.00 97.00 83 LEU A O 1
ATOM 674 N N . LEU A 1 84 ? 9.560 1.509 4.537 1.00 96.12 84 LEU A N 1
ATOM 675 C CA . LEU A 1 84 ? 10.892 1.661 5.127 1.00 96.12 84 LEU A CA 1
ATOM 676 C C . LEU A 1 84 ? 11.991 1.006 4.281 1.00 96.12 84 LEU A C 1
ATOM 678 O O . LEU A 1 84 ? 13.131 1.465 4.306 1.00 96.12 84 LEU A O 1
ATOM 682 N N . SER A 1 85 ? 11.692 -0.083 3.565 1.00 96.12 85 SER A N 1
ATOM 683 C CA . SER A 1 85 ? 12.711 -0.889 2.872 1.00 96.12 85 SER A CA 1
ATOM 684 C C . SER A 1 85 ? 12.331 -1.250 1.438 1.00 96.12 85 SER A C 1
ATOM 686 O O . SER A 1 85 ? 13.080 -0.922 0.526 1.00 96.12 85 SER A O 1
ATOM 688 N N . GLY A 1 86 ? 11.176 -1.876 1.209 1.00 95.81 86 GLY A N 1
ATOM 689 C CA . GLY A 1 86 ? 10.756 -2.404 -0.089 1.00 95.81 86 GLY A CA 1
ATOM 690 C C . GLY A 1 86 ? 10.807 -1.356 -1.199 1.00 95.81 86 GLY A C 1
ATOM 691 O O . GLY A 1 86 ? 11.614 -1.470 -2.124 1.00 95.81 86 GLY A O 1
ATOM 692 N N . LEU A 1 87 ? 9.988 -0.309 -1.093 1.00 97.06 87 LEU A N 1
ATOM 693 C CA . LEU A 1 87 ? 9.964 0.775 -2.071 1.00 97.06 87 LEU A CA 1
ATOM 694 C C . LEU A 1 87 ? 11.288 1.568 -2.100 1.00 97.06 87 LEU A C 1
ATOM 696 O O . LEU A 1 87 ? 11.839 1.701 -3.193 1.00 97.06 87 LEU A O 1
ATOM 700 N N . PRO A 1 88 ? 11.860 2.044 -0.971 1.00 96.69 88 PRO A N 1
ATOM 701 C CA . PRO A 1 88 ? 13.127 2.780 -0.993 1.00 96.69 88 PRO A CA 1
ATOM 702 C C . PRO A 1 88 ? 14.297 2.022 -1.632 1.00 96.69 88 PRO A C 1
ATOM 704 O O . PRO A 1 88 ? 15.026 2.611 -2.426 1.00 96.69 88 PRO A O 1
ATOM 707 N N . CYS A 1 89 ? 14.474 0.728 -1.343 1.00 96.12 89 CYS A N 1
ATOM 708 C CA . CYS A 1 89 ? 15.553 -0.072 -1.929 1.00 96.12 89 CYS A CA 1
ATOM 709 C C . CYS A 1 89 ? 15.378 -0.245 -3.440 1.00 96.12 89 CYS A C 1
ATOM 711 O O . CYS A 1 89 ? 16.352 -0.124 -4.182 1.00 96.12 89 CYS A O 1
ATOM 713 N N . ASN A 1 90 ? 14.150 -0.487 -3.907 1.00 96.25 90 ASN A N 1
ATOM 714 C CA . ASN A 1 90 ? 13.877 -0.570 -5.341 1.00 96.25 90 ASN A CA 1
ATOM 715 C C . ASN A 1 90 ? 14.092 0.788 -6.028 1.00 96.25 90 ASN A C 1
ATOM 717 O O . ASN A 1 90 ? 14.745 0.851 -7.066 1.00 96.25 90 ASN A O 1
ATOM 721 N N . CYS A 1 91 ? 13.611 1.880 -5.430 1.00 96.88 91 CYS A N 1
ATOM 722 C CA . CYS A 1 91 ? 13.838 3.231 -5.939 1.00 96.88 91 CYS A CA 1
ATOM 723 C C . CYS A 1 91 ? 15.332 3.559 -6.038 1.00 96.88 91 CYS A C 1
ATOM 725 O O . CYS A 1 91 ? 15.783 4.013 -7.084 1.00 96.88 91 CYS A O 1
ATOM 727 N N . LEU A 1 92 ? 16.111 3.259 -4.995 1.00 96.69 92 LEU A N 1
ATOM 728 C CA . LEU A 1 92 ? 17.562 3.443 -5.000 1.00 96.69 92 LEU A CA 1
ATOM 729 C C . LEU A 1 92 ? 18.227 2.649 -6.130 1.00 96.69 92 LEU A C 1
ATOM 731 O O . LEU A 1 92 ? 19.050 3.195 -6.859 1.00 96.69 92 LEU A O 1
ATOM 735 N N . TYR A 1 93 ? 17.851 1.379 -6.295 1.00 95.88 93 TYR A N 1
ATOM 736 C CA . TYR A 1 93 ? 18.428 0.511 -7.319 1.00 95.88 93 TYR A CA 1
ATOM 737 C C . TYR A 1 93 ? 18.167 1.025 -8.743 1.00 95.88 93 TYR A C 1
ATOM 739 O O . TYR A 1 93 ? 19.063 1.005 -9.583 1.00 95.88 93 TYR A O 1
ATOM 747 N N . PHE A 1 94 ? 16.954 1.512 -9.013 1.00 96.12 94 PHE A N 1
ATOM 748 C CA . PHE A 1 94 ? 16.561 2.034 -10.326 1.00 96.12 94 PHE A CA 1
ATOM 749 C C . PHE A 1 94 ? 16.803 3.543 -10.491 1.00 96.12 94 PHE A C 1
ATOM 751 O O . PHE A 1 94 ? 16.363 4.118 -11.481 1.00 96.12 94 PHE A O 1
ATOM 758 N N . ASN A 1 95 ? 17.504 4.187 -9.550 1.00 97.00 95 ASN A N 1
ATOM 759 C CA . ASN A 1 95 ? 17.767 5.630 -9.542 1.00 97.00 95 ASN A CA 1
ATOM 760 C C . ASN A 1 95 ? 16.489 6.498 -9.635 1.00 97.00 95 ASN A C 1
ATOM 762 O O . ASN A 1 95 ? 16.469 7.559 -10.258 1.00 97.00 95 ASN A O 1
ATOM 766 N N . ILE A 1 96 ? 15.409 6.038 -9.002 1.00 97.12 96 ILE A N 1
ATOM 767 C CA . ILE A 1 96 ? 14.123 6.731 -8.911 1.00 97.12 96 ILE A CA 1
ATOM 768 C C . ILE A 1 96 ? 14.093 7.528 -7.608 1.00 97.12 96 ILE A C 1
ATOM 770 O O . ILE A 1 96 ? 14.356 6.994 -6.532 1.00 97.12 96 ILE A O 1
ATOM 774 N N . THR A 1 97 ? 13.711 8.804 -7.676 1.00 95.38 97 THR A N 1
ATOM 775 C CA . THR A 1 97 ? 13.473 9.605 -6.466 1.00 95.38 97 THR A CA 1
ATOM 776 C C . THR A 1 97 ? 12.037 9.393 -5.978 1.00 95.38 97 THR A C 1
ATOM 778 O O . THR A 1 97 ? 11.102 9.830 -6.659 1.00 95.38 97 THR A O 1
ATOM 781 N N . PRO A 1 98 ? 11.816 8.751 -4.814 1.00 93.69 98 PRO A N 1
ATOM 782 C CA . PRO A 1 98 ? 10.473 8.592 -4.279 1.00 93.69 98 PRO A CA 1
ATOM 783 C C . PRO A 1 98 ? 9.893 9.956 -3.897 1.00 93.69 98 PRO A C 1
ATOM 785 O O . PRO A 1 98 ? 10.578 10.827 -3.359 1.00 93.69 98 PRO A O 1
ATOM 788 N N . LYS A 1 99 ? 8.600 10.149 -4.162 1.00 95.88 99 LYS A N 1
ATOM 789 C CA . LYS A 1 99 ? 7.899 11.377 -3.774 1.00 95.88 99 LYS A CA 1
ATOM 790 C C . LYS A 1 99 ? 7.751 11.449 -2.248 1.00 95.88 99 LYS A C 1
ATOM 792 O O . LYS A 1 99 ? 7.545 10.432 -1.587 1.00 95.88 99 LYS A O 1
ATOM 797 N N . ALA A 1 100 ? 7.777 12.663 -1.694 1.00 95.44 100 ALA A N 1
ATOM 798 C CA . ALA A 1 100 ? 7.778 12.896 -0.245 1.00 95.44 100 ALA A CA 1
ATOM 799 C C . ALA A 1 100 ? 6.571 12.289 0.495 1.00 95.44 100 ALA A C 1
ATOM 801 O O . ALA A 1 100 ? 6.684 11.923 1.659 1.00 95.44 100 ALA A O 1
ATOM 802 N N . TYR A 1 101 ? 5.424 12.123 -0.172 1.00 96.31 101 TYR A N 1
ATOM 803 C CA . TYR A 1 101 ? 4.244 11.520 0.449 1.00 96.31 101 TYR A CA 1
ATOM 804 C C . TYR A 1 101 ? 4.395 10.024 0.783 1.00 96.31 101 TYR A C 1
ATOM 806 O O . TYR A 1 101 ? 3.559 9.505 1.517 1.00 96.31 101 TYR A O 1
ATOM 814 N N . PHE A 1 102 ? 5.432 9.338 0.285 1.00 96.44 102 PHE A N 1
ATOM 815 C CA . PHE A 1 102 ? 5.777 7.969 0.695 1.00 96.44 102 PHE A CA 1
ATOM 816 C C . PHE A 1 102 ? 6.567 7.907 2.012 1.00 96.44 102 PHE A C 1
ATOM 818 O O . PHE A 1 102 ? 6.714 6.828 2.575 1.00 96.44 102 PHE A O 1
ATOM 825 N N . LEU A 1 103 ? 7.057 9.045 2.518 1.00 93.25 103 LEU A N 1
ATOM 826 C CA . LEU A 1 103 ? 7.878 9.116 3.734 1.00 93.25 103 LEU A CA 1
ATOM 827 C C . LEU A 1 103 ? 7.050 9.127 5.029 1.00 93.25 103 LEU A C 1
ATOM 829 O O . LEU A 1 103 ? 7.608 9.076 6.122 1.00 93.25 103 LEU A O 1
ATOM 833 N N . ASP A 1 104 ? 5.722 9.187 4.910 1.00 91.81 104 ASP A N 1
ATOM 834 C CA . ASP A 1 104 ? 4.795 9.177 6.037 1.00 91.81 104 ASP A CA 1
ATOM 835 C C . ASP A 1 104 ? 3.795 8.026 5.896 1.00 91.81 104 ASP A C 1
ATOM 837 O O . ASP A 1 104 ? 2.950 8.025 4.993 1.00 91.81 104 ASP A O 1
ATOM 841 N N . TRP A 1 105 ? 3.839 7.079 6.835 1.00 96.56 105 TRP A N 1
ATOM 842 C CA . TRP A 1 105 ? 2.874 5.985 6.933 1.00 96.56 105 TRP A CA 1
ATOM 843 C C . TRP A 1 105 ? 2.514 5.653 8.382 1.00 96.56 105 TRP A C 1
ATOM 845 O O . TRP A 1 105 ? 3.154 6.097 9.338 1.00 96.56 105 TRP A O 1
ATOM 855 N N . ILE A 1 106 ? 1.450 4.871 8.534 1.00 97.19 106 ILE A N 1
ATOM 856 C CA . ILE A 1 106 ? 1.044 4.250 9.788 1.00 97.19 106 ILE A CA 1
ATOM 857 C C . ILE A 1 106 ? 1.267 2.749 9.667 1.00 97.19 106 ILE A C 1
ATOM 859 O O . ILE A 1 106 ? 0.684 2.089 8.806 1.00 97.19 106 ILE A O 1
ATOM 863 N N . ASN A 1 107 ? 2.063 2.199 10.577 1.00 95.94 107 ASN A N 1
ATOM 864 C CA . ASN A 1 107 ? 2.194 0.763 10.737 1.00 95.94 107 ASN A CA 1
ATOM 865 C C . ASN A 1 107 ? 0.993 0.228 11.529 1.00 95.94 107 ASN A C 1
ATOM 867 O O . ASN A 1 107 ? 0.896 0.399 12.750 1.00 95.94 107 ASN A O 1
ATOM 871 N N . LEU A 1 108 ? 0.084 -0.454 10.832 1.00 95.94 108 LEU A N 1
ATOM 872 C CA . LEU A 1 108 ? -1.127 -1.019 11.422 1.00 95.94 108 LEU A CA 1
ATOM 873 C C . LEU A 1 108 ? -0.818 -2.006 12.552 1.00 95.94 108 LEU A C 1
ATOM 875 O O . LEU A 1 108 ? -1.521 -2.017 13.558 1.00 95.94 108 LEU A O 1
ATOM 879 N N . LEU A 1 109 ? 0.254 -2.794 12.430 1.00 93.94 109 LEU A N 1
ATOM 880 C CA . LEU A 1 109 ? 0.639 -3.762 13.456 1.00 93.94 109 LEU A CA 1
ATOM 881 C C . LEU A 1 109 ? 1.032 -3.062 14.765 1.00 93.94 109 LEU A C 1
ATOM 883 O O . LEU A 1 109 ? 0.719 -3.556 15.848 1.00 93.94 109 LEU A O 1
ATOM 887 N N . THR A 1 110 ? 1.676 -1.897 14.676 1.00 93.69 110 THR A N 1
ATOM 888 C CA . THR A 1 110 ? 2.008 -1.066 15.841 1.00 93.69 110 THR A CA 1
ATOM 889 C C . THR A 1 110 ? 0.751 -0.470 16.470 1.00 93.69 110 THR A C 1
ATOM 891 O O . THR A 1 110 ? 0.584 -0.566 17.686 1.00 93.69 110 THR A O 1
ATOM 894 N N . VAL A 1 111 ? -0.174 0.065 15.662 1.00 94.31 111 VAL A N 1
ATOM 895 C CA . VAL A 1 111 ? -1.479 0.552 16.156 1.00 94.31 111 VAL A CA 1
ATOM 896 C C . VAL A 1 111 ? -2.222 -0.560 16.894 1.00 94.31 111 VAL A C 1
ATOM 898 O O . VAL A 1 111 ? -2.709 -0.340 18.004 1.00 94.31 111 VAL A O 1
ATOM 901 N N . PHE A 1 112 ? -2.257 -1.762 16.319 1.00 93.31 112 PHE A N 1
ATOM 902 C CA . PHE A 1 112 ? -2.919 -2.919 16.910 1.00 93.31 112 PHE A CA 1
ATOM 903 C C . PHE A 1 112 ? -2.293 -3.298 18.256 1.00 93.31 112 PHE A C 1
ATOM 905 O O . PHE A 1 112 ? -2.998 -3.416 19.252 1.00 93.31 112 PHE A O 1
ATOM 912 N N . ARG A 1 113 ? -0.962 -3.421 18.319 1.00 92.44 113 ARG A N 1
ATOM 913 C CA . ARG A 1 113 ? -0.238 -3.804 19.545 1.00 92.44 113 ARG A CA 1
ATOM 914 C C . ARG A 1 113 ? -0.386 -2.792 20.679 1.00 92.44 113 ARG A C 1
ATOM 916 O O . ARG A 1 113 ? -0.485 -3.198 21.830 1.00 92.44 113 ARG A O 1
ATOM 923 N N . ILE A 1 114 ? -0.404 -1.496 20.364 1.00 92.38 114 ILE A N 1
ATOM 924 C CA . ILE A 1 114 ? -0.545 -0.435 21.372 1.00 92.38 114 ILE A CA 1
ATOM 925 C C . ILE A 1 114 ? -1.964 -0.407 21.948 1.00 92.38 114 ILE A C 1
ATOM 927 O O . ILE A 1 114 ? -2.131 -0.262 23.156 1.00 92.38 114 ILE A O 1
ATOM 931 N N . ASN A 1 115 ? -2.986 -0.542 21.100 1.00 93.25 115 ASN A N 1
ATOM 932 C CA . ASN A 1 115 ? -4.378 -0.365 21.523 1.00 93.25 115 ASN A CA 1
ATOM 933 C C . ASN A 1 115 ? -5.039 -1.666 22.004 1.00 93.25 115 ASN A C 1
ATOM 935 O O . ASN A 1 115 ? -6.021 -1.617 22.740 1.00 93.25 115 ASN A O 1
ATOM 939 N N . LEU A 1 116 ? -4.512 -2.830 21.613 1.00 92.81 116 LEU A N 1
ATOM 940 C CA . LEU A 1 116 ? -5.084 -4.142 21.916 1.00 92.81 116 LEU A CA 1
ATOM 941 C C . LEU A 1 116 ? -4.030 -5.029 22.604 1.00 92.81 116 LEU A C 1
ATOM 943 O O . LEU A 1 116 ? -3.493 -5.946 21.985 1.00 92.81 116 LEU A O 1
ATOM 947 N N . PRO A 1 117 ? -3.744 -4.823 23.905 1.00 89.38 117 PRO A N 1
ATOM 948 C CA . PRO A 1 117 ? -2.643 -5.497 24.609 1.00 89.38 117 PRO A CA 1
ATOM 949 C C . PRO A 1 117 ? -2.809 -7.020 24.737 1.00 89.38 117 PRO A C 1
ATOM 951 O O . PRO A 1 117 ? -1.852 -7.724 25.043 1.00 89.38 117 PRO A O 1
ATOM 954 N N . LYS A 1 118 ? -4.016 -7.552 24.499 1.00 92.00 118 LYS A N 1
ATOM 955 C CA . LYS A 1 118 ? -4.281 -9.002 24.455 1.00 92.00 118 LYS A CA 1
ATOM 956 C C . LYS A 1 118 ? -3.865 -9.649 23.130 1.00 92.00 118 LYS A C 1
ATOM 958 O O . LYS A 1 118 ? -3.920 -10.870 23.006 1.00 92.00 118 LYS A O 1
ATOM 963 N N . PHE A 1 119 ? -3.496 -8.857 22.130 1.00 91.50 119 PHE A N 1
ATOM 964 C CA . PHE A 1 119 ? -3.093 -9.364 20.833 1.00 91.50 119 PHE A CA 1
ATOM 965 C C . PHE A 1 119 ? -1.675 -9.943 20.866 1.00 91.50 119 PHE A C 1
ATOM 967 O O . PHE A 1 119 ? -0.704 -9.232 21.114 1.00 91.50 119 PHE A O 1
ATOM 974 N N . SER A 1 120 ? -1.554 -11.230 20.541 1.00 87.81 120 SER A N 1
ATOM 975 C CA . SER A 1 120 ? -0.279 -11.955 20.412 1.00 87.81 120 SER A CA 1
ATOM 976 C C . SER A 1 120 ? -0.044 -12.527 19.005 1.00 87.81 120 SER A C 1
ATOM 978 O O . SER A 1 120 ? 0.922 -13.259 18.780 1.00 87.81 120 SER A O 1
ATOM 980 N N . GLY A 1 121 ? -0.921 -12.203 18.049 1.00 84.50 121 GLY A N 1
ATOM 981 C CA . GLY A 1 121 ? -0.849 -12.696 16.676 1.00 84.50 121 GLY A CA 1
ATOM 982 C C . GLY A 1 121 ? 0.280 -12.068 15.850 1.00 84.50 121 GLY A C 1
ATOM 983 O O . GLY A 1 121 ? 0.945 -11.109 16.254 1.00 84.50 121 GLY A O 1
ATOM 984 N N . LYS A 1 122 ? 0.486 -12.615 14.646 1.00 88.44 122 LYS A N 1
ATOM 985 C CA . LYS A 1 122 ? 1.466 -12.118 13.671 1.00 88.44 122 LYS A CA 1
ATOM 986 C C . LYS A 1 122 ? 0.766 -11.646 12.399 1.00 88.44 122 LYS A C 1
ATOM 988 O O . LYS A 1 122 ? -0.078 -12.357 11.864 1.00 88.44 122 LYS A O 1
ATOM 993 N N . GLY A 1 123 ? 1.167 -10.471 11.916 1.00 93.25 123 GLY A N 1
ATOM 994 C CA . GLY A 1 123 ? 0.732 -9.926 10.630 1.00 93.25 123 GLY A CA 1
ATOM 995 C C . GLY A 1 123 ? -0.782 -9.734 10.499 1.00 93.25 123 GLY A C 1
ATOM 996 O O . GLY A 1 123 ? -1.518 -9.689 11.486 1.00 93.25 123 GLY A O 1
ATOM 997 N N . MET A 1 124 ? -1.233 -9.611 9.253 1.00 96.69 124 MET A N 1
ATOM 998 C CA . MET A 1 124 ? -2.623 -9.321 8.904 1.00 96.69 124 MET A CA 1
ATOM 999 C C . MET A 1 124 ? -3.588 -10.439 9.315 1.00 96.69 124 MET A C 1
ATOM 1001 O O . MET A 1 124 ? -4.624 -10.159 9.908 1.00 96.69 124 MET A O 1
ATOM 1005 N N . THR A 1 125 ? -3.240 -11.702 9.057 1.00 96.50 125 THR A N 1
ATOM 1006 C CA . THR A 1 125 ? -4.087 -12.863 9.385 1.00 96.50 125 THR A CA 1
ATOM 1007 C C . THR A 1 125 ? -4.325 -12.997 10.886 1.00 96.50 125 THR A C 1
ATOM 1009 O O . THR A 1 125 ? -5.446 -13.274 11.310 1.00 96.50 125 THR A O 1
ATOM 1012 N N . GLY A 1 126 ? -3.308 -12.713 11.707 1.00 96.81 126 GLY A N 1
ATOM 1013 C CA . GLY A 1 126 ? -3.467 -12.635 13.156 1.00 96.81 126 GLY A CA 1
ATOM 1014 C C . GLY A 1 126 ? -4.451 -11.539 13.574 1.00 96.81 126 GLY A C 1
ATOM 1015 O O . GLY A 1 126 ? -5.308 -11.784 14.421 1.00 96.81 126 GLY A O 1
ATOM 1016 N N . MET A 1 127 ? -4.346 -10.344 12.981 1.00 97.56 127 MET A N 1
ATOM 1017 C CA . MET A 1 127 ? -5.253 -9.225 13.277 1.00 97.56 127 MET A CA 1
ATOM 1018 C C . MET A 1 127 ? -6.699 -9.528 12.861 1.00 97.56 127 MET A C 1
ATOM 1020 O O . MET A 1 127 ? -7.615 -9.254 13.633 1.00 97.56 127 MET A O 1
ATOM 1024 N N . LEU A 1 128 ? -6.907 -10.144 11.691 1.00 97.88 128 LEU A N 1
ATOM 1025 C CA . LEU A 1 128 ? -8.223 -10.607 11.233 1.00 97.88 128 LEU A CA 1
ATOM 1026 C C . LEU A 1 128 ? -8.841 -11.591 12.232 1.00 97.88 128 LEU A C 1
ATOM 1028 O O . LEU A 1 128 ? -9.937 -11.353 12.737 1.00 97.88 128 LEU A O 1
ATOM 1032 N N . SER A 1 129 ? -8.094 -12.642 12.586 1.00 96.88 129 SER A N 1
ATOM 1033 C CA . SER A 1 129 ? -8.531 -13.667 13.538 1.00 96.88 129 SER A CA 1
ATOM 1034 C C . SER A 1 129 ? -8.905 -13.070 14.900 1.00 96.88 129 SER A C 1
ATOM 1036 O O . SER A 1 129 ? -9.963 -13.386 15.439 1.00 96.88 129 SER A O 1
ATOM 1038 N N . PHE A 1 130 ? -8.092 -12.146 15.427 1.00 96.75 130 PHE A N 1
ATOM 1039 C CA . PHE A 1 130 ? -8.373 -11.470 16.697 1.00 96.75 130 PHE A CA 1
ATOM 1040 C C . PHE A 1 130 ? -9.665 -10.641 16.660 1.00 96.75 130 PHE A C 1
ATOM 1042 O O . PHE A 1 130 ? -10.376 -10.560 17.659 1.00 96.75 130 PHE A O 1
ATOM 1049 N N . LEU A 1 131 ? -9.979 -10.027 15.517 1.00 96.56 131 LEU A N 1
ATOM 1050 C CA . LEU A 1 131 ? -11.194 -9.232 15.329 1.00 96.56 131 LEU A CA 1
ATOM 1051 C C . LEU A 1 131 ? -12.422 -10.069 14.937 1.00 96.56 131 LEU A C 1
ATOM 1053 O O . LEU A 1 131 ? -13.497 -9.496 14.752 1.00 96.56 131 LEU A O 1
ATOM 1057 N N . GLY A 1 132 ? -12.281 -11.394 14.805 1.00 96.69 132 GLY A N 1
ATOM 1058 C CA . GLY A 1 132 ? -13.348 -12.274 14.326 1.00 96.69 132 GLY A CA 1
ATOM 1059 C C . GLY A 1 132 ? -13.711 -12.035 12.857 1.00 96.69 132 GLY A C 1
ATOM 1060 O O . GLY A 1 132 ? -14.864 -12.213 12.478 1.00 96.69 132 GLY A O 1
ATOM 1061 N N . LEU A 1 133 ? -12.751 -11.582 12.047 1.00 97.44 133 LEU A N 1
ATOM 1062 C CA . LEU A 1 133 ? -12.907 -11.367 10.612 1.00 97.44 133 LEU A CA 1
ATOM 1063 C C . LEU A 1 133 ? -12.287 -12.537 9.845 1.00 97.44 133 LEU A C 1
ATOM 1065 O O . LEU A 1 133 ? -11.154 -12.936 10.116 1.00 97.44 133 LEU A O 1
ATOM 1069 N N . GLU A 1 134 ? -13.004 -13.058 8.855 1.00 97.69 134 GLU A N 1
ATOM 1070 C CA . GLU A 1 134 ? -12.447 -14.026 7.908 1.00 97.69 134 GLU A CA 1
ATOM 1071 C C . GLU A 1 134 ? -11.595 -13.318 6.853 1.00 97.69 134 GLU A C 1
ATOM 1073 O O . GLU A 1 134 ? -11.882 -12.178 6.478 1.00 97.69 134 GLU A O 1
ATOM 1078 N N . LEU A 1 135 ? -10.548 -13.988 6.369 1.00 97.88 135 LEU A N 1
ATOM 1079 C CA . LEU A 1 135 ? -9.754 -13.492 5.249 1.00 97.88 135 LEU A CA 1
ATOM 1080 C C . LEU A 1 135 ? -10.578 -13.563 3.960 1.00 97.88 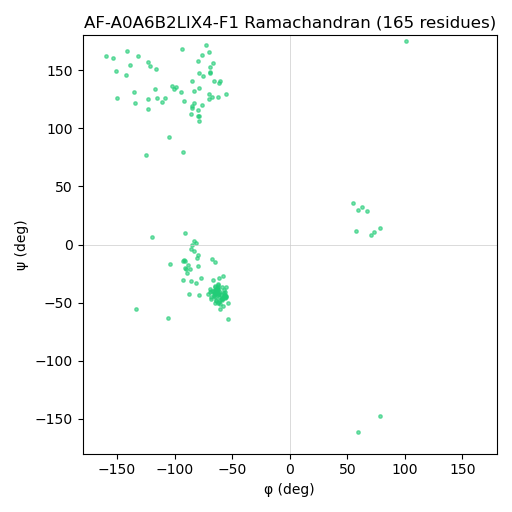135 LEU A C 1
ATOM 1082 O O . LEU A 1 135 ? -11.064 -14.628 3.595 1.00 97.88 135 LEU A O 1
ATOM 1086 N N . GLU A 1 136 ? -10.697 -12.434 3.264 1.00 97.81 136 GLU A N 1
ATOM 1087 C CA . GLU A 1 136 ? -11.325 -12.362 1.939 1.00 97.81 136 GLU A CA 1
ATOM 1088 C C . GLU A 1 136 ? -10.251 -12.373 0.840 1.00 97.81 136 GLU A C 1
ATOM 1090 O O . GLU A 1 136 ? -9.245 -11.677 0.953 1.00 97.81 136 GLU A O 1
ATOM 1095 N N . GLY A 1 137 ? -10.447 -13.150 -0.227 1.00 96.62 137 GLY A N 1
ATOM 1096 C CA . GLY A 1 137 ? -9.472 -13.261 -1.321 1.00 96.62 137 GLY A CA 1
ATOM 1097 C C . GLY A 1 137 ? -8.289 -14.181 -0.996 1.00 96.62 137 GLY A C 1
ATOM 1098 O O . GLY A 1 137 ? -8.444 -15.184 -0.297 1.00 96.62 137 GLY A O 1
ATOM 1099 N N . LYS A 1 138 ? -7.104 -13.882 -1.541 1.00 96.19 138 LYS A N 1
ATOM 1100 C CA . LYS A 1 138 ? -5.884 -14.683 -1.359 1.00 96.19 138 LYS A CA 1
ATOM 1101 C C . LYS A 1 138 ? -4.879 -13.961 -0.459 1.00 96.19 138 LYS A C 1
ATOM 1103 O O . LYS A 1 138 ? -4.429 -12.865 -0.769 1.00 96.19 138 LYS A O 1
ATOM 1108 N N . HIS A 1 139 ? -4.424 -14.620 0.607 1.00 95.12 139 HIS A N 1
ATOM 1109 C CA . HIS A 1 139 ? -3.284 -14.109 1.372 1.00 95.12 139 HIS A CA 1
ATOM 1110 C C . HIS A 1 139 ? -2.025 -14.033 0.492 1.00 95.12 139 HIS A C 1
ATOM 1112 O O . HIS A 1 139 ? -1.778 -14.958 -0.285 1.00 95.12 139 HIS A O 1
ATOM 1118 N N . HIS A 1 140 ? -1.239 -12.959 0.630 1.00 94.81 140 HIS A N 1
ATOM 1119 C CA . HIS A 1 140 ? -0.080 -12.630 -0.216 1.00 94.81 140 HIS A CA 1
ATOM 1120 C C . HIS A 1 140 ? -0.424 -12.182 -1.647 1.00 94.81 140 HIS A C 1
ATOM 1122 O O . HIS A 1 140 ? 0.478 -11.986 -2.466 1.00 94.81 140 HIS A O 1
ATOM 1128 N N . SER A 1 141 ? -1.709 -11.972 -1.951 1.00 97.56 141 SER A N 1
ATOM 1129 C CA . SER A 1 141 ? -2.138 -11.120 -3.061 1.00 97.56 141 SER A CA 1
ATOM 1130 C C . SER A 1 141 ? -2.183 -9.681 -2.556 1.00 97.56 141 SER A C 1
ATOM 1132 O O . SER A 1 141 ? -2.953 -9.369 -1.651 1.00 97.56 141 SER A O 1
ATOM 1134 N N . GLY A 1 142 ? -1.361 -8.793 -3.125 1.00 97.25 142 GLY A N 1
ATOM 1135 C CA . GLY A 1 142 ? -1.212 -7.426 -2.609 1.00 97.25 142 GLY A CA 1
ATOM 1136 C C . GLY A 1 142 ? -2.534 -6.656 -2.525 1.00 97.25 142 GLY A C 1
ATOM 1137 O O . GLY A 1 142 ? -2.794 -5.991 -1.526 1.00 97.25 142 GLY A O 1
ATOM 1138 N N . ILE A 1 143 ? -3.402 -6.792 -3.533 1.00 97.69 143 ILE A N 1
ATOM 1139 C CA . ILE A 1 143 ? -4.711 -6.127 -3.533 1.00 97.69 143 ILE A CA 1
ATOM 1140 C C . ILE A 1 143 ? -5.666 -6.705 -2.481 1.00 97.69 143 ILE A C 1
ATOM 1142 O O . ILE A 1 143 ? -6.336 -5.942 -1.786 1.00 97.69 143 ILE A O 1
ATOM 1146 N N . ASP A 1 144 ? -5.688 -8.027 -2.302 1.00 98.06 144 ASP A N 1
ATOM 1147 C CA . ASP A 1 144 ? -6.547 -8.668 -1.301 1.00 98.06 144 ASP A CA 1
ATOM 1148 C C . ASP A 1 144 ? -6.058 -8.346 0.117 1.00 98.06 144 ASP A C 1
ATOM 1150 O O . ASP A 1 144 ? -6.861 -8.061 1.008 1.00 98.06 144 ASP A O 1
ATOM 1154 N N . ASP A 1 145 ? -4.739 -8.307 0.329 1.00 98.19 145 ASP A N 1
ATOM 1155 C CA . ASP A 1 145 ? -4.147 -7.870 1.591 1.00 98.19 145 ASP A CA 1
ATOM 1156 C C . ASP A 1 145 ? -4.524 -6.395 1.874 1.00 98.19 145 ASP A C 1
ATOM 1158 O O . ASP A 1 145 ? -4.948 -6.077 2.987 1.00 98.19 145 ASP A O 1
ATOM 1162 N N . CYS A 1 146 ? -4.490 -5.492 0.879 1.00 98.12 146 CYS A N 1
ATOM 1163 C CA . CYS A 1 146 ? -4.963 -4.106 1.034 1.00 98.12 146 CYS A CA 1
ATOM 1164 C C . CYS A 1 146 ? -6.449 -4.018 1.427 1.00 98.12 146 CYS A C 1
ATOM 1166 O O . CYS A 1 146 ? -6.811 -3.225 2.304 1.00 98.12 146 CYS A O 1
ATOM 1168 N N . LEU A 1 147 ? -7.315 -4.829 0.812 1.00 97.75 147 LEU A N 1
ATOM 1169 C CA . LEU A 1 147 ? -8.745 -4.858 1.130 1.00 97.75 147 LEU A CA 1
ATOM 1170 C C . LEU A 1 147 ? -8.989 -5.375 2.554 1.00 97.75 147 LEU A C 1
ATOM 1172 O O . LEU A 1 147 ? -9.727 -4.747 3.317 1.00 97.75 147 LEU A O 1
ATOM 1176 N N . ASN A 1 148 ? -8.308 -6.440 2.974 1.00 98.31 148 ASN A N 1
ATOM 1177 C CA . ASN A 1 148 ? -8.396 -6.941 4.347 1.00 98.31 148 ASN A CA 1
ATOM 1178 C C . ASN A 1 148 ? -7.833 -5.952 5.375 1.00 98.31 148 ASN A C 1
ATOM 1180 O O . ASN A 1 148 ? -8.437 -5.754 6.430 1.00 98.31 148 ASN A O 1
ATOM 1184 N N . ILE A 1 149 ? -6.725 -5.273 5.063 1.00 98.06 149 ILE A N 1
ATOM 1185 C CA . ILE A 1 149 ? -6.199 -4.170 5.876 1.00 98.06 149 ILE A CA 1
ATOM 1186 C C . ILE A 1 149 ? -7.267 -3.086 6.043 1.00 98.06 149 ILE A C 1
ATOM 1188 O O . ILE A 1 149 ? -7.487 -2.628 7.163 1.00 98.06 149 ILE A O 1
ATOM 1192 N N . SER A 1 150 ? -7.988 -2.715 4.981 1.00 97.69 150 SER A N 1
ATOM 1193 C CA . SER A 1 150 ? -9.060 -1.717 5.080 1.00 97.69 150 SER A CA 1
ATOM 1194 C C . SER A 1 150 ? -10.197 -2.158 6.014 1.00 97.69 150 SER A C 1
ATOM 1196 O O . SER A 1 150 ? -10.657 -1.357 6.826 1.00 97.69 150 SER A O 1
ATOM 1198 N N . ARG A 1 151 ? -10.573 -3.447 5.992 1.00 98.06 151 ARG A N 1
ATOM 1199 C CA . ARG A 1 151 ? -11.578 -4.041 6.895 1.00 98.06 151 ARG A CA 1
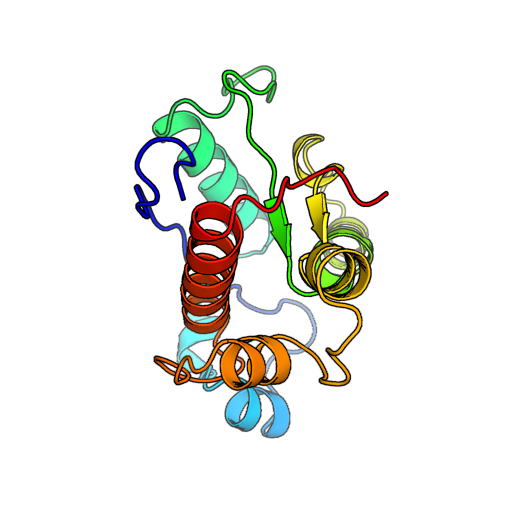ATOM 1200 C C . ARG A 1 151 ? -11.117 -4.016 8.353 1.00 98.06 151 ARG A C 1
ATOM 1202 O O . ARG A 1 151 ? -11.899 -3.660 9.234 1.00 98.06 151 ARG A O 1
ATOM 1209 N N . ILE A 1 152 ? -9.840 -4.318 8.610 1.00 97.88 152 ILE A N 1
ATOM 1210 C CA . ILE A 1 152 ? -9.241 -4.181 9.946 1.00 97.88 152 ILE A CA 1
ATOM 1211 C C . ILE A 1 152 ? -9.308 -2.720 10.399 1.00 97.88 152 ILE A C 1
ATOM 1213 O O . ILE A 1 152 ? -9.809 -2.442 11.484 1.00 97.88 152 ILE A O 1
ATOM 1217 N N . VAL A 1 153 ? -8.841 -1.777 9.572 1.00 97.50 153 VAL A N 1
ATOM 1218 C CA . VAL A 1 153 ? -8.835 -0.346 9.916 1.00 97.50 153 VAL A CA 1
ATOM 1219 C C . VAL A 1 153 ? -10.252 0.146 10.212 1.00 97.50 153 VAL A C 1
ATOM 1221 O O . VAL A 1 153 ? -10.450 0.792 11.238 1.00 97.50 153 VAL A O 1
ATOM 1224 N N . LYS A 1 154 ? -11.239 -0.206 9.378 1.00 97.62 154 LYS A N 1
ATOM 1225 C CA . LYS A 1 154 ? -12.658 0.112 9.602 1.00 97.62 154 LYS A CA 1
ATOM 1226 C C . LYS A 1 154 ? -13.125 -0.372 10.972 1.00 97.62 154 LYS A C 1
ATOM 1228 O O . LYS A 1 154 ? -13.633 0.426 11.753 1.00 97.62 154 LYS A O 1
ATOM 1233 N N . LYS A 1 155 ? -12.857 -1.637 11.309 1.00 97.25 155 LYS A N 1
ATOM 1234 C CA . LYS A 1 155 ? -13.246 -2.219 12.600 1.00 97.25 155 LYS A CA 1
ATOM 1235 C C . LYS A 1 155 ? -12.612 -1.498 13.791 1.00 97.25 155 LYS A C 1
ATOM 1237 O O . LYS A 1 155 ? -13.278 -1.289 14.801 1.00 97.25 155 LYS A O 1
ATOM 1242 N N . LEU A 1 156 ? -11.339 -1.114 13.686 1.00 96.69 156 LEU A N 1
ATOM 1243 C CA . LEU A 1 156 ? -10.651 -0.369 14.746 1.00 96.69 156 LEU A CA 1
ATOM 1244 C C . LEU A 1 156 ? -11.216 1.054 14.896 1.00 96.69 156 LEU A C 1
ATOM 1246 O O . LEU A 1 156 ? -11.403 1.519 16.019 1.00 96.69 156 LEU A O 1
ATOM 1250 N N . LEU A 1 157 ? -11.530 1.730 13.786 1.00 96.56 157 LEU A N 1
ATOM 1251 C CA . LEU A 1 157 ? -12.157 3.057 13.804 1.00 96.56 157 LEU A CA 1
ATOM 1252 C C . LEU A 1 157 ? -13.563 3.015 14.420 1.00 96.56 157 LEU A C 1
ATOM 1254 O O . LEU A 1 157 ? -13.884 3.866 15.245 1.00 96.56 157 LEU A O 1
ATOM 1258 N N . GLU A 1 158 ? -14.372 2.001 14.098 1.00 96.06 158 GLU A N 1
ATOM 1259 C CA . GLU A 1 158 ? -15.691 1.772 14.715 1.00 96.06 158 GLU A CA 1
ATOM 1260 C C . GLU A 1 158 ? -15.602 1.528 16.232 1.00 96.06 158 GLU A C 1
ATOM 1262 O O . GLU A 1 158 ? -16.520 1.868 16.974 1.00 96.06 158 GLU A O 1
ATOM 1267 N N . GLN A 1 159 ? -14.482 0.975 16.710 1.00 95.19 159 GLN A N 1
ATOM 1268 C CA . GLN A 1 159 ? -14.184 0.811 18.139 1.00 95.19 159 GLN A CA 1
ATOM 1269 C C . GLN A 1 159 ? -13.628 2.087 18.799 1.00 95.19 159 GLN A C 1
ATOM 1271 O O . GLN A 1 159 ? -13.306 2.073 19.986 1.00 95.19 159 GLN A O 1
ATOM 1276 N N . GLY A 1 160 ? -13.496 3.187 18.052 1.00 94.50 160 GLY A N 1
ATOM 1277 C CA . GLY A 1 160 ? -12.980 4.462 18.551 1.00 94.50 160 GLY A CA 1
ATOM 1278 C C . GLY A 1 160 ? -11.457 4.520 18.696 1.00 94.50 160 GLY A C 1
ATOM 1279 O O . GLY A 1 160 ? -10.944 5.435 19.342 1.00 94.50 160 GLY A O 1
ATOM 1280 N N . ILE A 1 161 ? -10.710 3.574 18.112 1.00 95.12 161 ILE A N 1
ATOM 1281 C CA . ILE A 1 161 ? -9.243 3.611 18.139 1.00 95.12 161 ILE A CA 1
ATOM 1282 C C . ILE A 1 161 ? -8.739 4.751 17.254 1.00 95.12 161 ILE A C 1
ATOM 1284 O O . ILE A 1 161 ? -9.087 4.870 16.079 1.00 95.12 161 ILE A O 1
ATOM 1288 N N . ILE A 1 162 ? -7.858 5.574 17.822 1.00 89.62 162 ILE A N 1
ATOM 1289 C CA . ILE A 1 162 ? -7.268 6.718 17.133 1.00 89.62 162 ILE A CA 1
ATOM 1290 C C . ILE A 1 162 ? -5.961 6.298 16.463 1.00 89.62 162 ILE A C 1
ATOM 1292 O O . ILE A 1 162 ? -5.010 5.863 17.115 1.00 89.62 162 ILE A O 1
ATOM 1296 N N . PHE A 1 163 ? -5.893 6.511 15.153 1.00 91.94 163 PHE A N 1
ATOM 1297 C CA . PHE A 1 163 ? -4.705 6.269 14.348 1.00 91.94 163 PHE A CA 1
ATOM 1298 C C . PHE A 1 163 ? -3.759 7.467 14.450 1.00 91.94 163 PHE A C 1
ATOM 1300 O O . PHE A 1 163 ? -4.121 8.597 14.118 1.00 91.94 163 PHE A O 1
ATOM 1307 N N . LYS A 1 164 ? -2.534 7.217 14.912 1.00 85.06 164 LYS A N 1
ATOM 1308 C CA . LYS A 1 164 ? -1.449 8.202 14.952 1.00 85.06 164 LYS A CA 1
ATOM 1309 C C . LYS A 1 164 ? -0.273 7.683 14.142 1.00 85.06 164 LYS A C 1
ATOM 1311 O O . LYS A 1 164 ? -0.105 6.472 14.004 1.00 85.06 164 LYS A O 1
ATOM 1316 N N . LYS A 1 165 ? 0.539 8.607 13.628 1.00 77.62 165 LYS A N 1
ATOM 1317 C CA . LYS A 1 165 ? 1.806 8.266 12.982 1.00 77.62 165 LYS A CA 1
ATOM 1318 C C . LYS A 1 165 ? 2.657 7.452 13.963 1.00 77.62 165 LYS A C 1
ATOM 1320 O O . LYS A 1 165 ? 2.773 7.832 15.127 1.00 77.62 165 LYS A O 1
ATOM 1325 N N . THR A 1 166 ? 3.164 6.310 13.511 1.00 70.31 166 THR A N 1
ATOM 1326 C CA . THR A 1 166 ? 3.843 5.332 14.374 1.00 70.31 166 THR A CA 1
ATOM 1327 C C . THR A 1 166 ? 5.354 5.535 14.457 1.00 70.31 166 THR A C 1
ATOM 1329 O O . THR A 1 166 ? 5.967 4.938 15.337 1.00 70.31 166 THR A O 1
ATOM 1332 N N . ILE A 1 167 ? 5.933 6.358 13.570 1.00 57.66 167 ILE A N 1
ATOM 1333 C CA . ILE A 1 167 ? 7.353 6.749 13.523 1.00 57.66 167 ILE A CA 1
ATOM 1334 C C . ILE A 1 167 ? 7.453 8.198 13.036 1.00 57.66 167 ILE A C 1
ATOM 1336 O O . ILE A 1 167 ? 6.747 8.531 12.057 1.00 57.66 167 ILE A O 1
#

Organism: NCBI:txid1963864

Radius of gyration: 16.78 Å; Cα contacts (8 Å, |Δi|>4): 181; chains: 1; bounding box: 36×42×44 Å

Foldseek 3Di:
DDLVVLDDPDDDDFAAQDPPDPPDDPVLCVQQVDDSVRNVPTHHPVVSLVVVLVVCVVVQQADNPPRHGRDDDAAEDQDDCVLVPVVVVSCVVVVHDHRPRSVFHFHVNLLCCVVPVVQPDHTLCSLCVVLVHDQDDDPNHPRSSVVSVSVSVSSCVVVVRDTDGPD

Secondary structure (DSSP, 8-state):
-BTTTTB--------B--SSS-SPPHHHHHHH---HHHHHTPBPHHHHHHHHHHHHHHTTSB-TTT--BSS---EEESSSHIIIIIHHHHHHHTT----GGGS-EEEHHHHHHHH-TT----HHHHHHHHTTPPPPS-TT-HHHHHHHHHHHHHHHHHTTPPP----

InterPro domains:
  IPR012337 Ribonuclease H-like superfamily [SSF53098] (2-160)
  IPR013520 Ribonuclease H-like domain [PF00929] (6-151)
  IPR036397 Ribonuclease H superfamily [G3DSA:3.30.420.10] (1-167)
  IPR047201 ERI-1-like, DEDDh 3'-5' exonuclease domain [cd06133] (1-157)
  IPR051274 3'-5' Exoribonuclease [PTHR23044] (2-166)